Protein AF-A0A6P0Z5F0-F1 (afdb_monomer_lite)

Structure (mmCIF, N/CA/C/O backbone):
data_AF-A0A6P0Z5F0-F1
#
_entry.id   AF-A0A6P0Z5F0-F1
#
loop_
_atom_site.group_PDB
_atom_site.id
_atom_site.type_symbol
_atom_site.label_atom_id
_atom_site.label_alt_id
_atom_site.label_comp_id
_atom_site.label_asym_id
_atom_site.label_entity_id
_atom_site.label_seq_id
_atom_site.pdbx_PDB_ins_code
_atom_site.Cartn_x
_atom_site.Cartn_y
_atom_site.Cartn_z
_atom_site.occupancy
_atom_site.B_iso_or_equiv
_atom_site.auth_seq_id
_atom_site.auth_comp_id
_atom_site.auth_asym_id
_atom_site.auth_atom_id
_atom_site.pdbx_PDB_model_num
ATOM 1 N N . VAL A 1 1 ? -1.752 2.947 -12.209 1.00 87.38 1 VAL A N 1
ATOM 2 C CA . VAL A 1 1 ? -2.719 1.832 -12.029 1.00 87.38 1 VAL A CA 1
ATOM 3 C C . VAL A 1 1 ? -3.000 1.683 -10.544 1.00 87.38 1 VAL A C 1
ATOM 5 O O . VAL A 1 1 ? -2.058 1.786 -9.772 1.00 87.38 1 VAL A O 1
ATOM 8 N N . LEU A 1 2 ? -4.257 1.474 -10.143 1.00 93.12 2 LEU A N 1
ATOM 9 C CA . LEU A 1 2 ? -4.645 1.274 -8.741 1.00 93.12 2 LEU A CA 1
ATOM 10 C C . LEU A 1 2 ? -4.992 -0.193 -8.500 1.00 93.12 2 LEU A C 1
ATOM 12 O O . LEU A 1 2 ? -5.744 -0.785 -9.276 1.00 93.12 2 LEU A O 1
ATOM 16 N N . LEU A 1 3 ? -4.466 -0.753 -7.417 1.00 95.06 3 LEU A N 1
ATOM 17 C CA . LEU A 1 3 ? -4.835 -2.067 -6.909 1.00 95.06 3 LEU A CA 1
ATOM 18 C C . LEU A 1 3 ? -5.499 -1.904 -5.548 1.00 95.06 3 L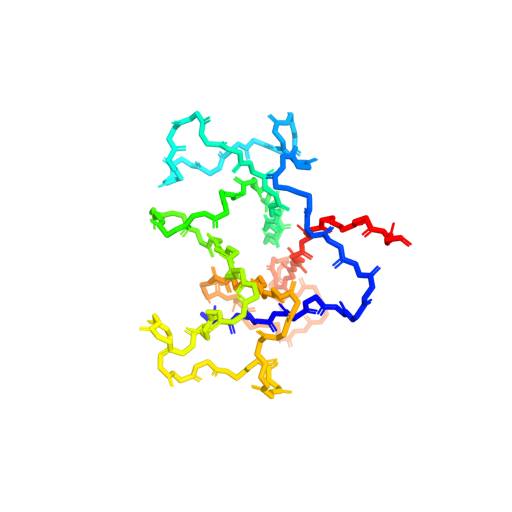EU A C 1
ATOM 20 O O . LEU A 1 3 ? -5.050 -1.107 -4.730 1.00 95.06 3 LEU A O 1
ATOM 24 N N . CYS A 1 4 ? -6.566 -2.662 -5.324 1.00 96.50 4 CYS A N 1
ATOM 25 C CA . CYS A 1 4 ? -7.277 -2.699 -4.057 1.00 96.50 4 CYS A CA 1
ATOM 26 C C . CYS A 1 4 ? -7.396 -4.139 -3.591 1.00 96.50 4 CYS A C 1
ATOM 28 O O . CYS A 1 4 ? -7.872 -4.987 -4.346 1.00 96.50 4 CYS A O 1
ATOM 30 N N . ASP A 1 5 ? -7.010 -4.387 -2.348 1.00 96.06 5 ASP A N 1
ATOM 31 C CA . ASP A 1 5 ? -7.196 -5.670 -1.689 1.00 96.06 5 ASP A CA 1
ATOM 32 C C . ASP A 1 5 ? -7.938 -5.468 -0.371 1.00 96.06 5 ASP A C 1
ATOM 34 O O . ASP A 1 5 ? -7.669 -4.527 0.378 1.00 96.06 5 ASP A O 1
ATOM 38 N N . ARG A 1 6 ? -8.896 -6.342 -0.085 1.00 95.56 6 ARG A N 1
ATOM 39 C CA . ARG A 1 6 ? -9.641 -6.302 1.168 1.00 95.56 6 ARG A CA 1
ATOM 40 C C . ARG A 1 6 ? -9.081 -7.286 2.149 1.00 95.56 6 ARG A C 1
ATOM 42 O O . ARG A 1 6 ? -8.762 -8.420 1.811 1.00 95.56 6 ARG A O 1
ATOM 49 N N . LEU A 1 7 ? -9.086 -6.874 3.406 1.00 95.44 7 LEU A N 1
ATOM 50 C CA . LEU A 1 7 ? -8.823 -7.802 4.478 1.00 95.44 7 LEU A CA 1
ATOM 51 C C . LEU A 1 7 ? -9.990 -8.796 4.565 1.00 95.44 7 LEU A C 1
ATOM 53 O O . LEU A 1 7 ? -11.150 -8.372 4.606 1.00 95.44 7 LEU A O 1
ATOM 57 N N . PRO A 1 8 ? -9.701 -10.108 4.593 1.00 93.50 8 PRO A N 1
ATOM 58 C CA . PRO A 1 8 ? -10.701 -11.119 4.891 1.00 93.50 8 PRO A CA 1
ATOM 59 C C . PRO A 1 8 ? -11.369 -10.905 6.254 1.00 93.50 8 PRO A C 1
ATOM 61 O O . PRO A 1 8 ? -10.937 -10.100 7.086 1.00 93.50 8 PRO A O 1
ATOM 64 N N . ASN A 1 9 ? -12.407 -11.696 6.507 1.00 93.50 9 ASN A N 1
ATOM 65 C CA . ASN A 1 9 ? -12.976 -11.794 7.844 1.00 93.50 9 ASN A CA 1
ATOM 66 C C . ASN A 1 9 ? -11.941 -12.338 8.844 1.00 93.50 9 ASN A C 1
ATOM 68 O O . ASN A 1 9 ? -11.002 -13.037 8.463 1.00 93.50 9 ASN A O 1
ATOM 72 N N . ASP A 1 10 ? -12.126 -11.996 10.121 1.00 94.50 10 ASP A N 1
ATOM 73 C CA . ASP A 1 10 ? -11.333 -12.503 11.251 1.00 94.50 10 ASP A CA 1
ATOM 74 C C . ASP A 1 10 ? -9.826 -12.208 11.194 1.00 94.50 10 ASP A C 1
ATOM 76 O O . ASP A 1 10 ? -9.026 -12.863 11.865 1.00 94.50 10 ASP A O 1
ATOM 80 N N . VAL A 1 11 ? -9.425 -11.182 10.437 1.00 95.50 11 VAL A N 1
ATOM 81 C CA . VAL A 1 11 ? -8.060 -10.651 10.470 1.00 95.50 11 VAL A CA 1
ATOM 82 C C . VAL A 1 11 ? -8.030 -9.151 10.745 1.00 95.50 11 VAL A C 1
ATOM 84 O O . VAL A 1 11 ? -8.938 -8.412 10.370 1.00 95.50 11 VAL A O 1
ATOM 87 N N . THR A 1 12 ? -6.943 -8.698 11.367 1.00 96.50 12 THR A N 1
ATOM 88 C CA . THR A 1 12 ? -6.675 -7.285 11.665 1.00 96.50 12 THR A CA 1
ATOM 89 C C . THR A 1 12 ? -5.353 -6.851 11.036 1.00 96.50 12 THR A C 1
ATOM 91 O O . THR A 1 12 ? -4.345 -7.541 11.181 1.00 96.50 12 THR A O 1
ATOM 94 N N . PHE A 1 13 ? -5.337 -5.712 10.340 1.00 98.06 13 PHE A N 1
ATOM 95 C CA . PHE A 1 13 ? -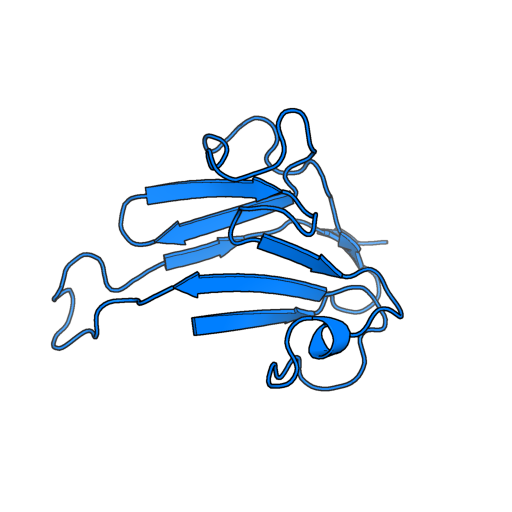4.133 -5.125 9.736 1.00 98.06 13 PHE A CA 1
ATOM 96 C C . PHE A 1 13 ? -3.049 -4.806 10.781 1.00 98.06 13 PHE A C 1
ATOM 98 O O . PHE A 1 13 ? -3.361 -4.335 11.874 1.00 98.06 13 PHE A O 1
ATOM 105 N N . ILE A 1 14 ? -1.775 -5.034 10.446 1.00 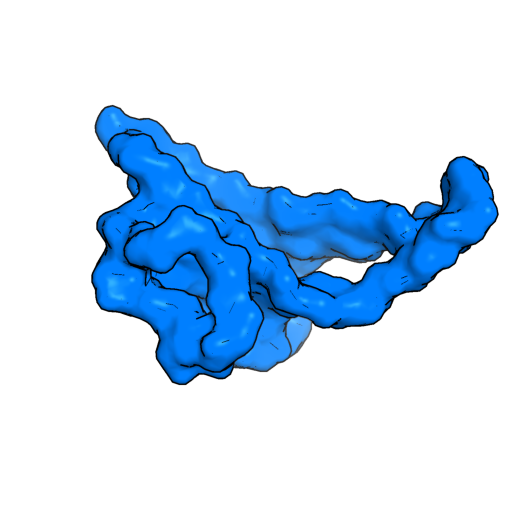98.31 14 ILE A N 1
ATOM 106 C CA . ILE A 1 14 ? -0.626 -4.685 11.295 1.00 98.31 14 ILE A CA 1
ATOM 107 C C . ILE A 1 14 ? 0.056 -3.435 10.713 1.00 98.31 14 ILE A C 1
ATOM 109 O O . ILE A 1 14 ? 0.851 -3.561 9.778 1.00 98.31 14 ILE A O 1
ATOM 113 N N . PRO A 1 15 ? -0.205 -2.234 11.262 1.00 98.06 15 PRO A N 1
ATOM 114 C CA . PRO A 1 15 ? 0.200 -0.975 10.637 1.00 98.06 15 PRO A CA 1
ATOM 115 C C . PRO A 1 15 ? 1.705 -0.717 10.650 1.00 98.06 15 PRO A C 1
ATOM 117 O O . PRO A 1 15 ? 2.185 0.060 9.840 1.00 98.06 15 PRO A O 1
ATOM 120 N N . ASN A 1 16 ? 2.462 -1.367 11.527 1.00 98.31 16 ASN A N 1
ATOM 121 C CA . ASN A 1 16 ? 3.900 -1.149 11.701 1.00 98.31 16 ASN A CA 1
ATOM 122 C C . ASN A 1 16 ? 4.756 -2.330 11.219 1.00 98.31 16 ASN A C 1
ATOM 124 O O . ASN A 1 16 ? 5.920 -2.469 11.606 1.00 98.31 16 ASN A O 1
ATOM 128 N N . ALA A 1 17 ? 4.176 -3.210 10.398 1.00 98.31 17 ALA A N 1
ATOM 129 C CA . ALA A 1 17 ? 4.791 -4.464 9.973 1.00 98.31 17 ALA A CA 1
ATOM 130 C C . ALA A 1 17 ? 6.158 -4.299 9.282 1.00 98.31 17 ALA A C 1
ATOM 132 O O . ALA A 1 17 ? 6.958 -5.240 9.311 1.00 98.31 17 ALA A O 1
ATOM 133 N N . PHE A 1 18 ? 6.420 -3.131 8.686 1.00 98.44 18 PHE A N 1
ATOM 134 C CA . PHE A 1 18 ? 7.603 -2.828 7.876 1.00 98.44 18 PHE A CA 1
ATOM 135 C C . PHE A 1 18 ? 8.320 -1.543 8.321 1.00 98.44 18 PHE A C 1
ATOM 137 O O . PHE A 1 18 ? 9.018 -0.899 7.540 1.00 98.44 18 PHE A O 1
ATOM 144 N N . ASN A 1 19 ? 8.227 -1.190 9.608 1.00 98.31 19 ASN A N 1
ATOM 145 C CA . ASN A 1 19 ? 8.948 -0.037 10.161 1.00 98.31 19 ASN A CA 1
ATOM 146 C C . ASN A 1 19 ? 10.483 -0.173 10.119 1.00 98.31 19 ASN A C 1
ATOM 148 O O . ASN A 1 19 ? 11.183 0.828 10.276 1.00 98.31 19 ASN A O 1
ATOM 152 N N . SER A 1 20 ? 11.015 -1.382 9.932 1.00 97.25 20 SER A N 1
ATOM 153 C CA . SER A 1 20 ? 12.459 -1.649 9.906 1.00 97.25 20 SER A CA 1
ATOM 154 C C . SER A 1 20 ? 13.022 -1.927 8.511 1.00 97.25 20 SER A C 1
ATOM 156 O O . SER A 1 20 ? 14.171 -1.587 8.249 1.00 97.25 20 SER A O 1
ATOM 158 N N . THR A 1 21 ? 12.257 -2.571 7.630 1.00 96.25 21 THR A N 1
ATOM 159 C CA . THR A 1 21 ? 12.692 -2.948 6.279 1.00 96.25 21 THR A CA 1
ATOM 160 C C . THR A 1 21 ? 11.479 -3.244 5.395 1.00 96.25 21 THR A C 1
ATOM 162 O O . THR A 1 21 ? 10.520 -3.842 5.902 1.00 96.25 21 THR A O 1
ATOM 165 N N . PRO A 1 22 ? 11.501 -2.893 4.095 1.00 97.50 22 PRO A N 1
ATOM 166 C CA . PRO A 1 22 ? 12.545 -2.159 3.356 1.00 97.50 22 PRO A CA 1
ATOM 167 C C . PRO A 1 22 ? 12.623 -0.666 3.733 1.00 97.50 22 PRO A C 1
ATOM 169 O O . PRO A 1 22 ? 11.949 -0.215 4.661 1.00 97.50 22 PRO A O 1
ATOM 172 N N . ALA A 1 23 ? 13.478 0.102 3.049 1.00 97.62 23 ALA A N 1
ATOM 173 C CA . ALA A 1 23 ? 13.586 1.547 3.259 1.00 97.62 23 ALA A CA 1
ATOM 174 C C . ALA A 1 23 ? 12.220 2.241 3.058 1.00 97.62 23 ALA A C 1
ATOM 176 O O . ALA A 1 23 ? 11.409 1.759 2.261 1.00 97.62 23 ALA A O 1
ATOM 177 N N . PRO A 1 24 ? 11.923 3.322 3.799 1.00 97.94 24 PRO A N 1
ATOM 178 C CA . PRO A 1 24 ? 10.695 4.082 3.592 1.00 97.94 24 PRO A CA 1
ATOM 179 C C . PRO A 1 24 ? 10.695 4.747 2.216 1.00 97.94 24 PRO A C 1
ATOM 181 O O . PRO A 1 24 ? 11.745 5.189 1.741 1.00 97.94 24 PRO A O 1
ATOM 184 N N . ASP A 1 25 ? 9.518 4.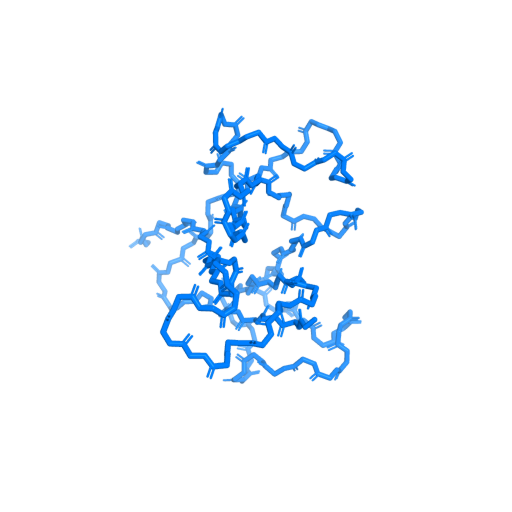863 1.611 1.00 97.62 25 ASP A N 1
ATOM 185 C CA . ASP A 1 25 ? 9.324 5.796 0.507 1.00 97.62 25 ASP A CA 1
ATOM 186 C C . ASP A 1 25 ? 9.540 7.239 0.997 1.00 97.62 25 ASP A C 1
ATOM 188 O O . ASP A 1 25 ? 9.136 7.613 2.100 1.00 97.62 25 ASP A O 1
ATOM 192 N N . LEU A 1 26 ? 10.223 8.051 0.189 1.00 96.50 26 LEU A N 1
ATOM 193 C CA . LEU A 1 26 ? 10.585 9.426 0.545 1.00 96.50 26 LEU A CA 1
ATOM 194 C C . LEU A 1 26 ? 9.404 10.402 0.475 1.00 96.50 26 LEU A C 1
ATOM 196 O O . LEU A 1 26 ? 9.504 11.507 1.007 1.00 96.50 26 LEU A O 1
ATOM 200 N N . SER A 1 27 ? 8.324 10.021 -0.204 1.00 97.25 27 SER A N 1
ATOM 201 C CA . SER A 1 27 ? 7.095 10.809 -0.320 1.00 97.25 27 SER A CA 1
ATOM 202 C C . SER A 1 27 ? 6.096 10.549 0.814 1.00 97.25 27 SER A C 1
ATOM 204 O O . SER A 1 27 ? 5.162 11.334 0.992 1.00 97.25 27 SER A O 1
ATOM 206 N N . GLY A 1 28 ? 6.331 9.508 1.620 1.00 97.06 28 GLY A N 1
ATOM 207 C CA . GLY A 1 28 ? 5.506 9.166 2.774 1.00 97.06 28 GLY A CA 1
ATOM 208 C C . GLY A 1 28 ? 5.715 10.117 3.953 1.00 97.06 28 GLY A C 1
ATOM 209 O O . GLY A 1 28 ? 6.756 10.768 4.094 1.00 97.06 28 GLY A O 1
ATOM 210 N N . LEU A 1 29 ? 4.724 10.195 4.842 1.00 96.94 29 LEU A N 1
ATOM 211 C CA . LEU A 1 29 ? 4.766 11.056 6.022 1.00 96.94 29 LEU A CA 1
ATOM 212 C C . LEU A 1 29 ? 5.906 10.634 6.981 1.00 96.94 29 LEU A C 1
ATOM 214 O O . LEU A 1 29 ? 5.890 9.510 7.499 1.00 96.94 29 LEU A O 1
ATOM 218 N N . PRO A 1 30 ? 6.888 11.512 7.284 1.00 95.50 30 PRO A N 1
ATOM 219 C CA . PRO A 1 30 ? 8.014 11.150 8.141 1.00 95.50 30 PRO A CA 1
ATOM 220 C C . PRO A 1 30 ? 7.581 10.723 9.549 1.00 95.50 30 PRO A C 1
ATOM 222 O O . PRO A 1 30 ? 6.813 11.412 10.216 1.00 95.50 30 PRO A O 1
ATOM 225 N N . GLY A 1 31 ? 8.124 9.600 10.023 1.00 94.56 31 GLY A N 1
ATOM 226 C CA . GLY A 1 31 ? 7.837 9.055 11.356 1.00 94.56 31 GLY A CA 1
ATOM 227 C C . GLY A 1 31 ? 6.548 8.235 11.463 1.00 94.56 31 GLY A C 1
ATOM 228 O O . GLY A 1 31 ? 6.307 7.653 12.519 1.00 94.56 31 GLY A O 1
ATOM 229 N N . SER A 1 32 ? 5.757 8.137 10.393 1.00 97.69 32 SER A N 1
ATOM 230 C CA . SER A 1 32 ? 4.576 7.277 10.354 1.00 97.69 32 SER A CA 1
ATOM 231 C C . SER A 1 32 ? 4.920 5.790 10.301 1.00 97.69 32 SER A C 1
ATOM 233 O O . SER A 1 32 ? 5.942 5.365 9.744 1.00 97.69 32 SER A O 1
ATOM 235 N N . ASP A 1 33 ? 4.008 4.998 10.862 1.00 98.44 33 ASP A N 1
ATOM 236 C CA . ASP A 1 33 ? 4.002 3.549 10.729 1.00 98.44 33 ASP A CA 1
ATOM 237 C C . ASP A 1 33 ? 3.811 3.131 9.265 1.00 98.44 33 ASP A C 1
ATOM 239 O O . ASP A 1 33 ? 3.024 3.726 8.522 1.00 98.44 33 ASP A O 1
ATOM 243 N N . ARG A 1 34 ? 4.526 2.075 8.875 1.00 98.56 34 ARG A N 1
ATOM 244 C CA . ARG A 1 34 ? 4.526 1.508 7.529 1.00 98.56 34 ARG A CA 1
ATOM 245 C C . ARG A 1 34 ? 4.106 0.049 7.577 1.00 98.56 34 ARG A C 1
ATOM 247 O O . ARG A 1 34 ? 4.821 -0.813 8.102 1.00 98.56 34 ARG A O 1
ATOM 254 N N . GLY A 1 35 ? 2.921 -0.218 7.043 1.00 98.31 35 GLY A N 1
ATOM 255 C CA . GLY A 1 35 ? 2.285 -1.535 7.060 1.00 98.31 35 GLY A CA 1
ATOM 256 C C . GLY A 1 35 ? 2.243 -2.199 5.689 1.00 98.31 35 GLY A C 1
ATOM 257 O O . GLY A 1 35 ? 1.884 -3.375 5.594 1.00 98.31 35 GLY A O 1
ATOM 258 N N . ILE A 1 36 ? 2.647 -1.477 4.642 1.00 98.75 36 ILE A N 1
ATOM 259 C CA . ILE A 1 36 ? 2.578 -1.906 3.247 1.00 98.75 36 ILE A CA 1
ATOM 260 C C . ILE A 1 36 ? 3.987 -1.875 2.647 1.00 98.75 36 ILE A C 1
ATOM 262 O O . ILE A 1 36 ? 4.785 -0.985 2.929 1.00 98.75 36 ILE A O 1
ATOM 266 N N . VAL A 1 37 ? 4.296 -2.856 1.807 1.00 98.50 37 VAL A N 1
ATOM 267 C CA . VAL A 1 37 ? 5.472 -2.870 0.936 1.00 98.50 37 VAL A CA 1
ATOM 268 C C . VAL A 1 37 ? 5.009 -2.918 -0.503 1.00 98.50 37 VAL A C 1
ATOM 270 O O . VAL A 1 37 ? 4.164 -3.747 -0.850 1.00 98.50 37 VAL A O 1
ATOM 273 N N . LEU A 1 38 ? 5.612 -2.067 -1.323 1.00 97.44 38 LEU A N 1
ATOM 274 C CA . LEU A 1 38 ? 5.520 -2.117 -2.770 1.00 97.44 38 LEU A CA 1
ATOM 275 C C . LEU A 1 38 ? 6.886 -2.506 -3.329 1.00 97.44 38 LEU A C 1
ATOM 277 O O . LEU A 1 38 ? 7.893 -1.857 -3.055 1.00 97.44 38 LEU A O 1
ATOM 281 N N . SER A 1 39 ? 6.890 -3.582 -4.104 1.00 95.44 39 SER A N 1
ATOM 282 C CA . SER A 1 39 ? 8.028 -4.030 -4.892 1.00 95.44 39 SER A CA 1
ATOM 283 C C . SER A 1 39 ? 7.689 -3.872 -6.364 1.00 95.44 39 SER A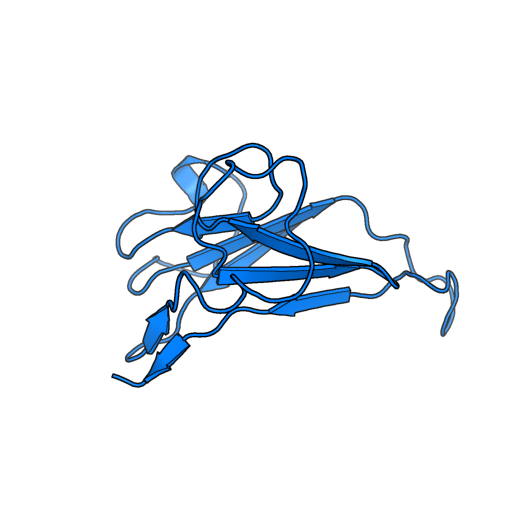 C 1
ATOM 285 O O . SER A 1 39 ? 6.669 -4.405 -6.805 1.00 95.44 39 SER A O 1
ATOM 287 N N . LEU A 1 40 ? 8.520 -3.148 -7.111 1.00 92.25 40 LEU A N 1
ATOM 288 C CA . LEU A 1 40 ? 8.431 -3.012 -8.564 1.00 92.25 40 LEU A CA 1
ATOM 289 C C . LEU A 1 40 ? 9.819 -3.227 -9.169 1.00 92.25 40 LEU A C 1
ATOM 291 O O . LEU A 1 40 ? 10.768 -2.507 -8.844 1.00 92.25 40 LEU A O 1
ATOM 295 N N . GLY A 1 41 ? 9.949 -4.227 -10.041 1.00 89.69 41 GLY A N 1
ATOM 296 C CA . GLY A 1 41 ? 11.247 -4.669 -10.539 1.00 89.69 41 GLY A CA 1
ATOM 297 C C . GLY A 1 41 ? 12.198 -4.990 -9.380 1.00 89.69 41 GLY A C 1
ATOM 298 O O . GLY A 1 41 ? 11.898 -5.818 -8.527 1.00 89.69 41 GLY A O 1
ATOM 299 N N . SER A 1 42 ? 13.345 -4.313 -9.331 1.00 88.50 42 SER A N 1
ATOM 300 C CA . SER A 1 42 ? 14.348 -4.479 -8.268 1.00 88.50 42 SER A CA 1
ATOM 301 C C . SER A 1 42 ? 14.224 -3.478 -7.109 1.00 88.50 42 SER A C 1
ATOM 303 O O . SER A 1 42 ? 15.147 -3.384 -6.299 1.00 88.50 42 SER A O 1
ATOM 305 N N . SER A 1 43 ? 13.157 -2.675 -7.064 1.00 92.06 43 SER A N 1
ATOM 306 C CA . SER A 1 43 ? 12.956 -1.637 -6.051 1.00 92.06 43 SER A CA 1
ATOM 307 C C . SER A 1 43 ? 11.880 -2.051 -5.058 1.00 92.06 43 SER A C 1
ATOM 309 O O . SER A 1 43 ? 10.722 -2.202 -5.440 1.00 92.06 43 SER A O 1
ATOM 311 N N . ASP A 1 44 ? 12.256 -2.132 -3.784 1.00 96.06 44 ASP A N 1
ATOM 312 C CA . ASP A 1 44 ? 11.351 -2.406 -2.671 1.00 96.06 44 ASP A CA 1
ATOM 313 C C . ASP A 1 44 ? 11.307 -1.190 -1.742 1.00 96.06 44 ASP A C 1
ATOM 315 O O . ASP A 1 44 ? 12.343 -0.755 -1.233 1.00 96.06 44 ASP A O 1
ATOM 319 N N . VAL A 1 45 ? 10.107 -0.673 -1.481 1.00 97.62 45 VAL A N 1
ATOM 320 C CA . VAL A 1 45 ? 9.874 0.435 -0.544 1.00 97.62 45 VAL A CA 1
ATOM 321 C C . VAL A 1 45 ? 8.756 0.095 0.432 1.00 97.62 45 VAL A C 1
ATOM 323 O O . VAL A 1 45 ? 7.835 -0.661 0.117 1.00 97.62 45 VAL A O 1
ATOM 326 N N . SER A 1 46 ? 8.856 0.628 1.648 1.00 98.44 46 SER A N 1
ATOM 327 C CA . SER A 1 46 ? 7.788 0.556 2.642 1.00 98.44 46 SER A CA 1
ATOM 328 C C . SER A 1 46 ? 6.973 1.842 2.584 1.00 98.44 46 SER A C 1
ATOM 330 O O . SER A 1 46 ? 7.532 2.937 2.598 1.00 98.44 46 SER A O 1
ATOM 332 N N . LEU A 1 47 ? 5.659 1.680 2.500 1.00 98.56 47 LEU A N 1
ATOM 333 C CA . LEU A 1 47 ? 4.673 2.743 2.348 1.00 98.56 47 LEU A CA 1
ATOM 334 C C . LEU A 1 47 ? 3.941 2.935 3.673 1.00 98.56 47 LEU A C 1
ATOM 336 O O . LEU A 1 47 ? 3.768 1.975 4.442 1.00 98.56 47 LEU A O 1
ATOM 340 N N . THR A 1 48 ? 3.524 4.162 3.957 1.00 98.31 48 THR A N 1
ATOM 341 C CA . THR A 1 48 ? 2.682 4.436 5.112 1.00 98.31 48 THR A CA 1
ATOM 342 C C . THR A 1 48 ? 1.279 3.868 4.894 1.00 98.31 48 THR A C 1
ATOM 344 O O . THR A 1 48 ? 0.922 3.308 3.858 1.00 98.31 48 THR A O 1
ATOM 347 N N . ASN A 1 49 ? 0.475 3.937 5.949 1.00 98.19 49 ASN A N 1
ATOM 348 C CA . ASN A 1 49 ? -0.917 3.502 5.914 1.00 98.19 49 ASN A CA 1
ATOM 349 C C . ASN A 1 49 ? -1.872 4.669 5.622 1.00 98.19 49 ASN A C 1
ATOM 351 O O . ASN A 1 49 ? -3.087 4.467 5.611 1.00 98.19 49 ASN A O 1
ATOM 355 N N . ALA A 1 50 ? -1.341 5.885 5.504 1.00 97.19 50 ALA A N 1
ATOM 356 C CA . ALA A 1 50 ? -2.101 7.122 5.538 1.00 97.19 50 ALA A CA 1
ATOM 357 C C . ALA A 1 50 ? -2.411 7.637 4.131 1.00 97.19 50 ALA A C 1
ATOM 359 O O . ALA A 1 50 ? -1.858 7.196 3.136 1.00 97.19 50 ALA A O 1
ATOM 360 N N . GLU A 1 51 ? -3.317 8.605 4.050 1.00 95.25 51 GLU A N 1
ATOM 361 C CA . GLU A 1 51 ? -3.402 9.454 2.869 1.00 95.25 51 GLU A CA 1
ATOM 362 C C . GLU A 1 51 ? -2.286 10.497 2.935 1.00 95.25 51 GLU A C 1
ATOM 364 O O . GLU A 1 51 ? -2.430 11.532 3.588 1.00 95.25 51 GLU A O 1
ATOM 369 N N . ASP A 1 52 ? -1.163 10.205 2.288 1.00 95.38 52 ASP A N 1
ATOM 370 C CA . ASP A 1 52 ? -0.043 11.130 2.155 1.00 95.38 52 ASP A CA 1
ATOM 371 C C . ASP A 1 52 ? 0.527 11.126 0.724 1.00 95.38 52 ASP A C 1
ATOM 373 O O . ASP A 1 52 ? -0.220 10.925 -0.237 1.00 95.38 52 ASP A O 1
ATOM 377 N N . GLY A 1 53 ? 1.802 11.490 0.568 1.00 95.31 53 GLY A N 1
ATOM 378 C CA . GLY A 1 53 ? 2.447 11.603 -0.734 1.00 95.31 53 GLY A CA 1
ATOM 379 C C . GLY A 1 53 ? 2.904 10.275 -1.331 1.00 95.31 53 GLY A C 1
ATOM 380 O O . GLY A 1 53 ? 3.241 10.275 -2.516 1.00 95.31 53 GLY A O 1
ATOM 381 N N . ASP A 1 54 ? 2.925 9.183 -0.557 1.00 96.94 54 ASP A N 1
ATOM 382 C CA . ASP A 1 54 ? 3.320 7.879 -1.074 1.00 96.94 54 ASP A CA 1
ATOM 383 C C . ASP A 1 54 ? 2.171 7.113 -1.735 1.00 96.94 54 ASP A C 1
ATOM 385 O O . ASP A 1 54 ? 1.036 7.573 -1.876 1.00 96.94 54 ASP A O 1
ATOM 389 N N . SER A 1 55 ? 2.516 5.946 -2.271 1.00 96.31 55 SER A N 1
ATOM 390 C CA . SER A 1 55 ? 1.622 5.162 -3.116 1.00 96.31 55 SER A CA 1
ATOM 391 C C . SER A 1 55 ? 0.643 4.276 -2.342 1.00 96.31 55 SER A C 1
ATOM 393 O O . SER A 1 55 ? -0.151 3.586 -2.979 1.00 96.31 55 SER A O 1
ATOM 395 N N . GLY A 1 56 ? 0.716 4.209 -1.011 1.00 97.50 56 GLY A N 1
ATOM 396 C CA . GLY A 1 56 ? 0.008 3.225 -0.196 1.00 97.50 56 GLY A CA 1
ATOM 397 C C . GLY A 1 56 ? -0.989 3.859 0.760 1.00 97.50 56 GLY A C 1
ATOM 398 O O . GLY A 1 56 ? -0.728 4.880 1.374 1.00 97.50 56 GLY A O 1
ATOM 399 N N . GLN A 1 57 ? -2.150 3.226 0.926 1.00 98.00 57 GLN A N 1
ATOM 400 C CA . GLN A 1 57 ? -3.114 3.642 1.936 1.00 98.00 57 GLN A CA 1
ATOM 401 C C . GLN A 1 57 ? -3.893 2.453 2.491 1.00 98.00 57 GLN A C 1
ATOM 403 O O . GLN A 1 57 ? -4.348 1.575 1.754 1.00 98.00 57 GLN A O 1
ATOM 408 N N . PHE A 1 58 ? -4.109 2.460 3.805 1.00 98.19 58 PHE A N 1
ATOM 409 C CA . PHE A 1 58 ? -5.056 1.579 4.472 1.00 98.19 58 PHE A CA 1
ATOM 410 C C . PHE A 1 58 ? -6.360 2.330 4.763 1.00 98.19 58 PHE A C 1
ATOM 412 O O . PHE A 1 58 ? -6.376 3.389 5.388 1.00 98.19 58 PHE A O 1
ATOM 419 N N . PHE A 1 59 ? -7.473 1.747 4.341 1.00 98.00 59 PHE A N 1
ATOM 420 C CA . PHE A 1 59 ? -8.822 2.203 4.637 1.00 98.00 59 PHE A CA 1
ATOM 421 C C . PHE A 1 59 ? -9.399 1.324 5.747 1.00 98.00 59 PHE A C 1
ATOM 423 O O . PHE A 1 59 ? -9.588 0.127 5.515 1.00 98.00 59 PHE A O 1
ATOM 430 N N . PRO A 1 60 ? -9.700 1.864 6.940 1.00 96.88 60 PRO A N 1
ATOM 431 C CA . PRO A 1 60 ? -10.279 1.076 8.021 1.00 96.88 60 PRO A CA 1
ATOM 432 C C . PRO A 1 60 ? -11.699 0.603 7.681 1.00 96.88 60 PRO A C 1
ATOM 434 O O . PRO A 1 60 ? -12.344 1.106 6.759 1.00 96.88 60 PRO A O 1
ATOM 437 N N . ALA A 1 61 ? -12.191 -0.375 8.444 1.00 96.25 61 ALA A N 1
ATOM 438 C CA . ALA A 1 61 ? -13.550 -0.895 8.321 1.00 96.25 61 ALA A CA 1
ATOM 439 C C . ALA A 1 61 ? -14.600 0.232 8.276 1.00 96.25 61 ALA A C 1
ATOM 441 O O . ALA A 1 61 ? -14.562 1.168 9.074 1.00 96.25 61 ALA A O 1
ATOM 442 N N . GLY A 1 62 ? -15.542 0.135 7.337 1.00 96.00 62 GLY A N 1
ATOM 443 C CA . GLY A 1 62 ? -16.606 1.119 7.129 1.00 96.00 62 GLY A CA 1
ATOM 444 C C . GLY A 1 62 ? -16.211 2.347 6.302 1.00 96.00 62 GLY A C 1
ATOM 445 O O . GLY A 1 62 ? -17.098 3.096 5.900 1.00 96.00 62 GLY A O 1
ATOM 446 N N . VAL A 1 63 ? -14.925 2.549 5.996 1.00 96.56 63 VAL A N 1
ATOM 447 C CA . VAL A 1 63 ? -14.473 3.636 5.114 1.00 96.56 63 VAL A CA 1
ATOM 448 C C . VAL A 1 63 ? -14.282 3.088 3.706 1.00 96.56 63 VAL A C 1
ATOM 450 O O . VAL A 1 63 ? -13.391 2.276 3.468 1.00 96.56 63 VAL A O 1
ATOM 453 N N . ASP A 1 64 ? -15.126 3.501 2.762 1.00 94.81 64 ASP A N 1
ATOM 454 C CA . ASP A 1 64 ? -15.048 2.996 1.390 1.00 94.81 64 ASP A CA 1
ATOM 455 C C . ASP A 1 64 ? -13.881 3.645 0.616 1.00 94.81 64 ASP A C 1
ATOM 457 O O . ASP A 1 64 ? -13.828 4.879 0.540 1.00 94.81 64 ASP A O 1
ATOM 461 N N . PRO A 1 65 ? -12.969 2.865 0.000 1.00 96.44 65 PRO A N 1
ATOM 462 C CA . PRO A 1 65 ? -11.931 3.397 -0.882 1.00 96.44 65 PRO A CA 1
ATOM 463 C C . PRO A 1 65 ? -12.435 4.289 -2.024 1.00 96.44 65 PRO A C 1
ATOM 465 O O . PRO A 1 65 ? -11.692 5.159 -2.486 1.00 96.44 65 PRO A O 1
ATOM 468 N N . THR A 1 66 ? -13.692 4.142 -2.463 1.00 95.06 66 THR A N 1
ATOM 469 C CA . THR A 1 66 ? -14.265 5.001 -3.513 1.00 95.06 66 THR A CA 1
ATOM 470 C C . THR A 1 66 ? -14.407 6.461 -3.089 1.00 95.06 66 THR A C 1
ATOM 472 O O . THR A 1 66 ? -14.555 7.327 -3.948 1.00 95.06 66 THR A O 1
ATOM 475 N N . THR A 1 67 ? -14.345 6.758 -1.786 1.00 93.00 67 THR A N 1
ATOM 476 C CA . THR A 1 67 ? -14.344 8.139 -1.271 1.00 93.00 67 THR A CA 1
ATOM 477 C C . THR A 1 67 ? -13.138 8.946 -1.749 1.00 93.00 67 THR A C 1
ATOM 479 O O . THR A 1 67 ? -13.269 10.148 -1.969 1.00 93.00 67 THR A O 1
ATOM 482 N N . LYS A 1 68 ? -11.996 8.283 -1.967 1.00 93.00 68 LYS A N 1
ATOM 483 C CA . LYS A 1 68 ? -10.771 8.885 -2.512 1.00 93.00 68 LYS A CA 1
ATOM 484 C C . LYS A 1 68 ? -10.524 8.498 -3.967 1.00 93.00 68 LYS A C 1
ATOM 486 O O . LYS A 1 68 ? -10.077 9.324 -4.757 1.00 93.00 68 LYS A O 1
ATOM 491 N N . TYR A 1 69 ? -10.833 7.254 -4.332 1.00 94.25 69 TYR A N 1
ATOM 492 C CA . TYR A 1 69 ? -10.597 6.704 -5.666 1.00 94.25 69 TYR A CA 1
ATOM 493 C C . TYR A 1 69 ? -11.929 6.298 -6.322 1.00 94.25 69 TYR A C 1
ATOM 495 O O . TYR A 1 69 ? -12.278 5.118 -6.305 1.00 94.25 69 TYR A O 1
ATOM 503 N N . PRO A 1 70 ? -12.692 7.226 -6.936 1.00 93.50 70 PRO A N 1
ATOM 504 C CA . PRO A 1 70 ? -14.091 6.992 -7.331 1.00 93.50 70 PRO A CA 1
ATOM 505 C C . PRO A 1 70 ? -14.339 5.807 -8.273 1.00 93.50 70 PRO A C 1
ATOM 507 O O . PRO A 1 70 ? -15.449 5.286 -8.331 1.00 93.50 70 PRO A O 1
ATOM 510 N N . HIS A 1 71 ? -13.322 5.389 -9.026 1.00 92.62 71 HIS A N 1
ATOM 511 C CA . HIS A 1 71 ? -13.409 4.301 -10.004 1.00 92.62 71 HIS A CA 1
ATOM 512 C C . HIS A 1 71 ? -12.716 3.010 -9.550 1.00 92.62 71 HIS A C 1
ATOM 514 O O . HIS A 1 71 ? -12.572 2.083 -10.348 1.00 92.62 71 HIS A O 1
ATOM 520 N N . ILE A 1 72 ? -12.255 2.937 -8.298 1.00 94.44 72 ILE A N 1
ATOM 521 C CA . ILE A 1 72 ? -11.609 1.734 -7.780 1.00 94.44 72 ILE A CA 1
ATOM 522 C C . ILE A 1 72 ? -12.637 0.621 -7.566 1.00 94.44 72 ILE A C 1
ATOM 524 O O . ILE A 1 72 ? -13.740 0.856 -7.077 1.00 94.44 72 ILE A O 1
ATOM 528 N N . ASN A 1 73 ? -12.272 -0.611 -7.919 1.00 92.62 73 ASN A N 1
ATOM 529 C CA . ASN A 1 73 ? -13.091 -1.785 -7.648 1.00 92.62 73 ASN A CA 1
ATOM 530 C C . ASN A 1 73 ? -12.390 -2.681 -6.625 1.00 92.62 73 ASN A C 1
ATOM 532 O O . ASN A 1 73 ? -11.411 -3.348 -6.944 1.00 92.62 73 ASN A O 1
ATOM 536 N N . CYS A 1 74 ? -12.932 -2.705 -5.409 1.00 92.06 74 CYS A N 1
ATOM 537 C CA . CYS A 1 74 ? -12.466 -3.546 -4.305 1.00 92.06 74 CYS A CA 1
ATOM 538 C C . CYS A 1 74 ? -13.362 -4.783 -4.073 1.00 92.06 74 CYS A C 1
ATOM 540 O O . CYS A 1 74 ? -13.248 -5.438 -3.040 1.00 92.06 74 CYS A O 1
ATOM 542 N N . GLY A 1 75 ? -14.313 -5.074 -4.974 1.00 89.62 75 GLY A N 1
ATOM 543 C CA . GLY A 1 75 ? -15.123 -6.298 -4.943 1.00 89.62 75 GLY A CA 1
ATOM 544 C C . GLY A 1 75 ? -16.228 -6.376 -3.873 1.00 89.62 75 GLY A C 1
ATOM 545 O O . GLY A 1 75 ? -16.465 -7.455 -3.345 1.00 89.62 75 GLY A O 1
ATOM 546 N N . GLY A 1 76 ? -16.901 -5.273 -3.490 1.00 89.00 76 GLY A N 1
ATOM 547 C CA . GLY A 1 76 ? -18.067 -5.297 -2.558 1.00 89.00 76 GLY A CA 1
ATOM 548 C C . GLY A 1 76 ? -18.107 -4.135 -1.546 1.00 89.00 76 GLY A C 1
ATOM 549 O O . GLY A 1 76 ? -17.776 -3.024 -1.931 1.00 89.00 76 GLY A O 1
ATOM 550 N N . SER A 1 77 ? -18.394 -4.384 -0.260 1.00 92.19 77 SER A N 1
ATOM 551 C CA . SER A 1 77 ? -18.274 -3.417 0.859 1.00 92.19 77 SER A CA 1
ATOM 552 C C . SER A 1 77 ? -16.999 -3.591 1.710 1.00 92.19 77 SER A C 1
ATOM 554 O O . SER A 1 77 ? -16.587 -4.720 1.971 1.00 92.19 77 SER A O 1
ATOM 556 N N . ASN A 1 78 ? -16.399 -2.500 2.208 1.00 95.38 78 ASN A N 1
ATOM 557 C CA . ASN A 1 78 ? -15.222 -2.556 3.090 1.00 95.38 78 ASN A CA 1
ATOM 558 C C . ASN A 1 78 ? -15.589 -2.844 4.566 1.00 95.38 78 ASN A C 1
ATOM 560 O O . ASN A 1 78 ? -15.740 -1.919 5.362 1.00 95.38 78 ASN A O 1
ATOM 564 N N . THR A 1 79 ? -15.744 -4.116 4.945 1.00 95.06 79 THR A N 1
ATOM 565 C CA . THR A 1 79 ? -16.169 -4.507 6.308 1.00 95.06 79 THR A CA 1
ATOM 566 C C . THR A 1 79 ? -15.028 -4.661 7.311 1.00 95.06 79 THR A C 1
ATOM 568 O O . THR A 1 79 ? -15.247 -4.440 8.496 1.00 95.06 79 THR A O 1
ATOM 571 N N . ASN A 1 80 ? -13.822 -5.012 6.854 1.00 94.81 80 ASN A N 1
ATOM 572 C CA . ASN A 1 80 ? -12.689 -5.379 7.720 1.00 94.81 80 ASN A CA 1
ATOM 573 C C . ASN A 1 80 ? -11.437 -4.523 7.491 1.00 94.81 80 ASN A C 1
ATOM 575 O O . ASN A 1 80 ? -10.463 -4.618 8.236 1.00 94.81 80 ASN A O 1
ATOM 579 N N . GLY A 1 81 ? -11.470 -3.664 6.478 1.00 97.06 81 GLY A N 1
ATOM 580 C CA . GLY A 1 81 ? -10.349 -2.858 6.035 1.00 97.06 81 GLY A CA 1
ATOM 581 C C . GLY A 1 81 ? -9.939 -3.202 4.606 1.00 97.06 81 GLY A C 1
ATOM 582 O O . GLY A 1 81 ? -10.178 -4.308 4.112 1.00 97.06 81 GLY A O 1
ATOM 583 N N . ALA A 1 82 ? -9.312 -2.245 3.936 1.00 97.69 82 ALA A N 1
ATOM 584 C CA . ALA A 1 82 ? -8.802 -2.406 2.585 1.00 97.69 82 ALA A CA 1
ATOM 585 C C . ALA A 1 82 ? -7.440 -1.731 2.448 1.00 97.69 82 ALA A C 1
ATOM 587 O O . ALA A 1 82 ? -7.213 -0.661 3.004 1.00 97.69 82 ALA A O 1
ATOM 588 N N . VAL A 1 83 ? -6.543 -2.350 1.695 1.00 98.00 83 VAL A N 1
ATOM 589 C CA . VAL A 1 83 ? -5.272 -1.769 1.278 1.00 98.00 83 VAL A CA 1
ATOM 590 C C . VAL A 1 83 ? -5.417 -1.346 -0.174 1.00 98.00 83 VAL A C 1
ATOM 592 O O . VAL A 1 83 ? -5.784 -2.153 -1.028 1.00 98.00 83 VAL A O 1
ATOM 595 N N . VAL A 1 84 ? -5.125 -0.082 -0.454 1.00 97.94 84 VAL A N 1
ATOM 596 C CA . VAL A 1 84 ? -5.034 0.443 -1.814 1.00 97.94 84 VAL A CA 1
ATOM 597 C C . VAL A 1 84 ? -3.594 0.832 -2.084 1.00 97.94 84 VAL A C 1
ATOM 599 O O . VAL A 1 84 ? -2.962 1.474 -1.248 1.00 97.94 84 VAL A O 1
ATOM 602 N N . VAL A 1 85 ? -3.087 0.443 -3.251 1.00 97.44 85 VAL A N 1
ATOM 603 C CA . VAL A 1 85 ? -1.758 0.843 -3.713 1.00 97.44 85 VAL A CA 1
ATOM 604 C C . VAL A 1 85 ? -1.831 1.356 -5.143 1.00 97.44 85 VAL A C 1
ATOM 606 O O . VAL A 1 85 ? -2.365 0.691 -6.037 1.00 97.44 85 VAL A O 1
ATOM 609 N N . GLU A 1 86 ? -1.261 2.533 -5.371 1.00 94.88 86 GLU A N 1
ATOM 610 C CA . GLU A 1 86 ? -1.011 3.069 -6.700 1.00 94.88 86 GLU A CA 1
ATOM 611 C C . GLU A 1 86 ? 0.322 2.542 -7.237 1.00 94.88 86 GLU A C 1
ATOM 613 O O . GLU A 1 86 ? 1.393 3.031 -6.915 1.00 94.88 86 GLU A O 1
ATOM 618 N N . VAL A 1 87 ? 0.277 1.536 -8.107 1.00 90.12 87 VAL A N 1
ATOM 619 C CA . VAL A 1 87 ? 1.492 0.916 -8.670 1.00 90.12 87 VAL A CA 1
ATOM 620 C C . VAL A 1 87 ? 2.061 1.675 -9.877 1.00 90.12 87 VAL A C 1
ATOM 622 O O . V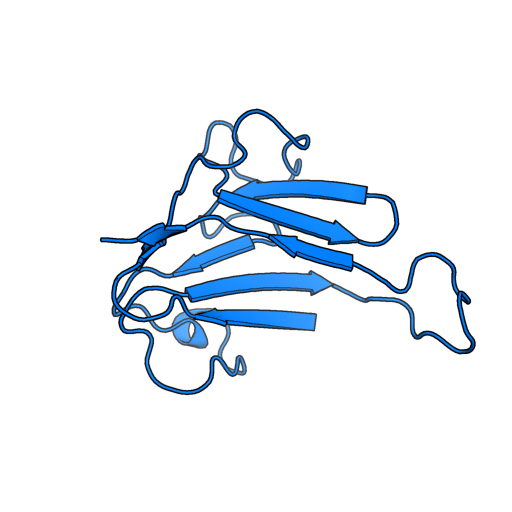AL A 1 87 ? 2.958 1.185 -10.557 1.00 90.12 87 VAL A O 1
ATOM 625 N N . GLY A 1 88 ? 1.517 2.856 -10.192 1.00 83.88 88 GLY A N 1
ATOM 626 C CA . GLY A 1 88 ? 1.963 3.664 -11.327 1.00 83.88 88 GLY A CA 1
ATOM 627 C C . GLY A 1 88 ? 1.828 2.935 -12.670 1.00 83.88 88 GLY A C 1
ATOM 628 O O . GLY A 1 88 ? 0.819 2.264 -12.923 1.00 83.88 88 GLY A O 1
ATOM 629 N N . ASN A 1 89 ? 2.825 3.105 -13.539 1.00 79.44 89 ASN A N 1
ATOM 630 C CA . ASN A 1 89 ? 2.910 2.435 -14.833 1.00 79.44 89 ASN A CA 1
ATOM 631 C C . ASN A 1 89 ? 3.908 1.281 -14.747 1.00 79.44 89 ASN A C 1
ATOM 633 O O . ASN A 1 89 ? 5.113 1.510 -14.681 1.00 79.44 89 ASN A O 1
ATOM 637 N N . LEU A 1 90 ? 3.403 0.050 -14.797 1.00 81.88 90 LEU A N 1
ATOM 638 C CA . LEU A 1 90 ? 4.243 -1.122 -15.012 1.00 81.88 90 LEU A CA 1
ATOM 639 C C . LEU A 1 90 ? 4.531 -1.250 -16.514 1.00 81.88 90 LEU A C 1
ATOM 641 O O . LEU A 1 90 ? 3.583 -1.164 -17.307 1.00 81.88 90 LEU A O 1
ATOM 645 N N . PRO A 1 91 ? 5.785 -1.463 -16.941 1.00 87.44 91 PRO A N 1
ATOM 646 C CA . PRO A 1 91 ? 6.051 -1.723 -18.343 1.00 87.44 91 PRO A CA 1
ATOM 647 C C . PRO A 1 91 ? 5.330 -2.998 -18.805 1.00 87.44 91 PRO A C 1
ATOM 649 O O . PRO A 1 91 ? 5.151 -3.958 -18.056 1.00 87.44 91 PRO A O 1
ATOM 652 N N . HIS A 1 92 ? 4.858 -2.981 -20.052 1.00 88.81 92 HIS A N 1
ATOM 653 C CA . HIS A 1 92 ? 4.153 -4.115 -20.636 1.00 88.81 92 HIS A CA 1
ATOM 654 C C . HIS A 1 92 ? 5.150 -5.208 -21.027 1.00 88.81 92 HIS A C 1
ATOM 656 O O . HIS A 1 92 ? 6.025 -4.979 -21.864 1.00 88.81 92 HIS A O 1
ATOM 662 N N . ALA A 1 93 ? 4.986 -6.401 -20.454 1.00 91.94 93 ALA A N 1
ATOM 663 C CA . ALA A 1 93 ? 5.773 -7.566 -20.833 1.00 91.94 93 ALA A CA 1
ATOM 664 C C . ALA A 1 93 ? 5.436 -8.002 -22.269 1.00 91.94 93 ALA A C 1
ATOM 666 O O . ALA A 1 93 ? 4.300 -8.374 -22.558 1.00 91.94 93 ALA A O 1
ATOM 667 N N . ILE A 1 94 ? 6.429 -7.986 -23.159 1.00 94.56 94 ILE A N 1
ATOM 668 C CA . ILE A 1 94 ? 6.291 -8.367 -24.579 1.00 94.56 94 ILE A CA 1
ATOM 669 C C . ILE A 1 94 ? 6.813 -9.778 -24.873 1.00 94.56 94 ILE A C 1
ATOM 671 O O . ILE A 1 94 ? 6.474 -10.376 -25.892 1.00 94.56 94 ILE A O 1
ATOM 675 N N . SER A 1 95 ? 7.635 -10.326 -23.982 1.00 93.81 95 SER A N 1
ATOM 676 C CA . SER A 1 95 ? 8.078 -11.720 -23.990 1.00 93.81 95 SER A CA 1
ATOM 677 C C . SER A 1 95 ? 8.501 -12.123 -22.573 1.00 93.81 95 SER A C 1
ATOM 679 O O . SER A 1 95 ? 8.662 -11.246 -21.719 1.00 93.81 95 SER A O 1
ATOM 681 N N . PRO A 1 96 ? 8.714 -13.419 -22.280 1.00 89.88 96 PRO A N 1
ATOM 682 C CA . PRO A 1 96 ? 9.236 -13.835 -20.980 1.00 89.88 96 PRO A CA 1
ATOM 683 C C . PRO A 1 96 ? 10.505 -13.051 -20.611 1.00 89.88 96 PRO A C 1
ATOM 685 O O . PRO A 1 96 ? 11.478 -13.055 -21.363 1.00 89.88 96 PRO A O 1
ATOM 688 N N . GLY A 1 97 ? 10.464 -12.342 -19.480 1.00 85.12 97 GLY A N 1
ATOM 689 C CA . GLY A 1 97 ? 11.578 -11.535 -18.971 1.00 85.12 97 GLY A CA 1
ATOM 690 C C . GLY A 1 97 ? 11.872 -10.227 -19.720 1.00 85.12 97 GLY A C 1
ATOM 691 O O . GLY A 1 97 ? 12.913 -9.629 -19.453 1.00 85.12 97 GLY A O 1
ATOM 692 N N . VAL A 1 98 ? 11.013 -9.775 -20.647 1.00 91.44 98 VAL A N 1
ATOM 693 C CA . VAL A 1 98 ? 11.232 -8.529 -21.403 1.00 91.44 98 VAL A CA 1
ATOM 694 C C . VAL A 1 98 ? 10.015 -7.594 -21.325 1.00 91.44 98 VAL A C 1
ATOM 696 O O . VAL A 1 98 ? 8.946 -7.972 -21.810 1.00 91.44 98 VAL A O 1
ATOM 699 N N . PRO A 1 99 ? 10.188 -6.355 -20.827 1.00 91.31 99 PRO A N 1
ATOM 700 C CA . PRO A 1 99 ? 11.386 -5.865 -20.143 1.00 91.31 99 PRO A CA 1
ATOM 701 C C . PRO A 1 99 ? 11.579 -6.542 -18.776 1.00 91.31 99 PRO A C 1
ATOM 703 O O . PRO A 1 99 ? 10.664 -7.145 -18.213 1.00 91.31 99 PRO A O 1
ATOM 706 N N . HIS A 1 100 ? 12.812 -6.476 -18.274 1.00 89.00 100 HIS A N 1
ATOM 707 C CA . HIS A 1 100 ? 13.252 -7.226 -17.096 1.00 89.00 100 HIS A CA 1
ATOM 708 C C . HIS A 1 100 ? 12.556 -6.815 -15.793 1.00 89.00 100 HIS A C 1
ATOM 710 O O . HIS A 1 100 ? 12.708 -7.515 -14.809 1.00 89.00 100 HIS A O 1
ATOM 716 N N . ASP A 1 101 ? 11.819 -5.710 -15.778 1.00 88.38 101 ASP A N 1
ATOM 717 C CA . ASP A 1 101 ? 11.195 -5.057 -14.626 1.00 88.38 101 ASP A CA 1
ATOM 718 C C . ASP A 1 101 ? 9.656 -5.033 -14.709 1.00 88.38 101 ASP A C 1
ATOM 720 O O . ASP A 1 101 ? 8.991 -4.345 -13.938 1.00 88.38 101 ASP A O 1
ATOM 724 N N . SER A 1 102 ? 9.059 -5.825 -15.608 1.00 90.88 102 SER A N 1
ATOM 725 C CA . SER A 1 102 ? 7.595 -5.992 -15.719 1.00 90.88 102 SER A CA 1
ATOM 726 C C . SER A 1 102 ? 7.013 -6.918 -14.643 1.00 90.88 102 SER A C 1
ATOM 728 O O . SER A 1 102 ? 6.224 -7.816 -14.939 1.00 90.88 102 SER A O 1
ATOM 730 N N . TYR A 1 103 ? 7.438 -6.753 -13.393 1.00 90.19 103 TYR A N 1
ATOM 731 C CA . TYR A 1 103 ? 6.970 -7.546 -12.262 1.00 90.19 103 TYR A CA 1
ATOM 732 C C . TYR A 1 103 ? 6.979 -6.733 -10.971 1.00 90.19 103 TYR A C 1
ATOM 734 O O . TYR A 1 103 ? 7.604 -5.679 -10.874 1.00 90.19 103 TYR A O 1
ATOM 742 N N . GLY A 1 104 ? 6.291 -7.251 -9.961 1.00 91.94 104 GLY A N 1
ATOM 743 C CA . GLY A 1 104 ? 6.250 -6.648 -8.643 1.00 91.94 104 GLY A CA 1
ATOM 744 C C . GLY A 1 104 ? 5.340 -7.413 -7.699 1.00 91.94 104 GLY A C 1
ATOM 745 O O . GLY A 1 104 ? 4.717 -8.407 -8.080 1.00 91.94 104 GLY A O 1
ATOM 746 N N . PHE A 1 105 ? 5.248 -6.934 -6.466 1.00 94.69 105 PHE A N 1
ATOM 747 C CA . PHE A 1 105 ? 4.262 -7.399 -5.502 1.00 94.69 105 PHE A CA 1
ATOM 748 C C . PHE A 1 105 ? 3.868 -6.282 -4.540 1.00 94.69 105 PHE A C 1
ATOM 750 O O . PHE A 1 105 ? 4.638 -5.365 -4.262 1.00 94.69 105 PHE A O 1
ATOM 757 N N . ILE A 1 106 ? 2.671 -6.420 -3.982 1.00 97.31 106 ILE A N 1
ATOM 758 C CA . ILE A 1 106 ? 2.240 -5.686 -2.797 1.00 97.31 106 ILE A CA 1
ATOM 759 C C . ILE A 1 106 ? 2.262 -6.673 -1.637 1.00 97.31 106 ILE A C 1
ATOM 761 O O . ILE A 1 106 ? 1.827 -7.818 -1.778 1.00 97.31 106 ILE A O 1
ATOM 765 N N . ARG A 1 107 ? 2.780 -6.253 -0.485 1.00 97.69 107 ARG A N 1
ATOM 766 C CA . ARG A 1 107 ? 2.772 -7.069 0.729 1.00 97.69 107 ARG A CA 1
ATOM 767 C C . ARG A 1 107 ? 2.296 -6.245 1.911 1.00 97.69 107 ARG A C 1
ATOM 769 O O . ARG A 1 107 ? 2.821 -5.176 2.179 1.00 97.69 107 ARG A O 1
ATOM 776 N N . PHE A 1 108 ? 1.366 -6.803 2.666 1.00 97.94 108 PHE A N 1
ATOM 777 C CA . PHE A 1 108 ? 0.964 -6.318 3.978 1.00 97.94 108 PHE A CA 1
ATOM 778 C C . PHE A 1 108 ? 0.870 -7.498 4.949 1.00 97.94 108 PHE A C 1
ATOM 780 O O . PHE A 1 108 ? 0.920 -8.659 4.532 1.00 97.94 108 PHE A O 1
ATOM 787 N N . ARG A 1 109 ? 0.792 -7.223 6.254 1.00 97.56 109 ARG A N 1
ATOM 788 C CA . ARG A 1 109 ? 0.572 -8.261 7.269 1.00 97.56 109 ARG A CA 1
ATOM 789 C C . ARG A 1 109 ? -0.730 -8.017 8.004 1.00 97.56 109 ARG A C 1
ATOM 791 O O . ARG A 1 109 ? -1.072 -6.884 8.334 1.00 97.56 109 ARG A O 1
ATOM 798 N N . SER A 1 110 ? -1.388 -9.116 8.331 1.00 96.00 110 SER A N 1
ATOM 799 C CA . SER A 1 110 ? -2.558 -9.126 9.191 1.00 96.00 110 SER A CA 1
ATOM 800 C C . SER A 1 110 ? -2.396 -10.206 10.253 1.00 96.00 110 SER A C 1
ATOM 802 O O . SER A 1 110 ? -1.719 -11.213 10.038 1.00 96.00 110 SER A O 1
ATOM 804 N N . ARG A 1 111 ? -2.997 -9.983 11.415 1.00 97.00 111 ARG A N 1
ATOM 805 C CA . ARG A 1 111 ? -3.086 -10.948 12.507 1.00 97.00 111 ARG A CA 1
ATOM 806 C C . ARG A 1 111 ? -4.451 -11.624 12.452 1.00 97.00 111 ARG A C 1
ATOM 808 O O . ARG A 1 111 ? -5.448 -10.921 12.342 1.00 97.00 111 ARG A O 1
ATOM 815 N N . VAL A 1 112 ? -4.481 -12.952 12.558 1.00 96.00 112 VAL A N 1
ATOM 816 C CA . VAL A 1 112 ? -5.725 -13.703 12.791 1.00 96.00 112 VAL A CA 1
ATOM 817 C C . VAL A 1 112 ? -6.225 -13.393 14.202 1.00 96.00 112 VAL A C 1
ATOM 819 O O . VAL A 1 112 ? -5.422 -13.397 15.145 1.00 96.00 112 VAL A O 1
ATOM 822 N N . ASN A 1 113 ? -7.511 -13.070 14.306 1.00 89.69 113 ASN A N 1
ATOM 823 C CA . ASN A 1 113 ? -8.177 -12.715 15.558 1.00 89.69 113 ASN A CA 1
ATOM 824 C C . ASN A 1 113 ? -8.368 -13.924 16.480 1.00 89.69 113 ASN A C 1
ATOM 826 O O . ASN A 1 113 ? -8.593 -15.043 15.969 1.00 89.69 113 ASN A O 1
#

pLDDT: mean 94.72, std 3.77, range [79.44, 98.75]

Sequence (113 aa):
VLLCDRLPNDVTFIPNAFNSTPAPDLSGLPGSDRGIVLSLGSSDVSLTNAEDGDSGQFFPAGVDPTTKYPHINCGGSNTNGAVVVEVGNLPHAISPGVPHDSYGFIRFRSRVN

Foldseek 3Di:
DKDKEADDPQKAFDQQPDVPDDAADPFADPPAHFFKWKWFQPDIHTHGQPPTRAFKHKDAAPGDPCVPVVPDDHPDHRHGIMMMGDPDDQDDDPDVCVPVGNDIDMDGDIDRD

Radius of gyration: 14.38 Å; chains: 1; bounding box: 33×25×40 Å

Secondary structure (DSSP, 8-state):
-EEEEEPPTTEEE-TTTTSSSSPBPTTSPTT--EEEEEEETTEEEEEESSSSSSSEEEE-TT--GGGT-TT---SS--SS-EEEEE---PPPP-BTTBSTT--EEEEE-EEE-